Protein AF-A0A3M8DPT8-F1 (afdb_monomer)

Structure (mmCIF, N/CA/C/O backbone):
data_AF-A0A3M8DPT8-F1
#
_entry.id   AF-A0A3M8DPT8-F1
#
loop_
_atom_site.group_PDB
_atom_site.id
_atom_site.type_symbol
_atom_site.label_atom_id
_atom_site.label_alt_id
_atom_site.label_comp_id
_atom_site.label_asym_id
_atom_site.label_entity_id
_atom_site.label_seq_id
_atom_site.pdbx_PDB_ins_code
_atom_site.Cartn_x
_atom_site.Cartn_y
_atom_site.Cartn_z
_atom_site.occupancy
_atom_site.B_iso_or_equiv
_atom_site.auth_seq_id
_atom_site.auth_comp_id
_atom_site.auth_asym_id
_atom_site.auth_atom_id
_atom_site.pdbx_PDB_model_num
ATOM 1 N N . MET A 1 1 ? -15.723 21.883 35.542 1.00 43.41 1 MET A N 1
ATOM 2 C CA . MET A 1 1 ? -15.562 21.540 34.114 1.00 43.41 1 MET A CA 1
ATOM 3 C C . MET A 1 1 ? -14.227 20.843 33.976 1.00 43.41 1 MET A C 1
ATOM 5 O O . MET A 1 1 ? -13.203 21.514 33.990 1.00 43.41 1 MET A O 1
ATOM 9 N N . GLU A 1 2 ? -14.232 19.516 33.952 1.00 44.31 2 GLU A N 1
ATOM 10 C CA . GLU A 1 2 ? -13.028 18.749 33.633 1.00 44.31 2 GLU A CA 1
ATOM 11 C C . GLU A 1 2 ? -12.782 18.860 32.127 1.00 44.31 2 GLU A C 1
ATOM 13 O O . GLU A 1 2 ? -13.685 18.628 31.323 1.00 44.31 2 GLU A O 1
ATOM 18 N N . LYS A 1 3 ? -11.581 19.302 31.746 1.00 44.09 3 LYS A N 1
ATOM 19 C CA . LYS A 1 3 ? -11.115 19.228 30.364 1.00 44.09 3 LYS A CA 1
ATOM 20 C C . LYS A 1 3 ? -10.814 17.762 30.084 1.00 44.09 3 LYS A C 1
ATOM 22 O O . LYS A 1 3 ? -9.838 17.234 30.604 1.00 44.09 3 LYS A O 1
ATOM 27 N N . THR A 1 4 ? -11.651 17.111 29.288 1.00 46.59 4 THR A N 1
ATOM 28 C CA . THR A 1 4 ? -11.318 15.811 28.711 1.00 46.59 4 THR A CA 1
ATOM 29 C C . THR A 1 4 ? -10.204 16.048 27.694 1.00 46.59 4 THR A C 1
ATOM 31 O O . THR A 1 4 ? -10.455 16.528 26.590 1.00 46.59 4 THR A O 1
ATOM 34 N N . GLU A 1 5 ? -8.956 15.805 28.091 1.00 47.09 5 GLU A N 1
ATOM 35 C CA . GLU A 1 5 ? -7.852 15.704 27.141 1.00 47.09 5 GLU A CA 1
ATOM 36 C C . GLU A 1 5 ? -8.115 14.483 26.257 1.00 47.09 5 GLU A C 1
ATOM 38 O O . GLU A 1 5 ? -8.088 13.341 26.715 1.00 47.09 5 GLU A O 1
ATOM 43 N N . LEU A 1 6 ? -8.421 14.737 24.983 1.00 44.53 6 LEU A N 1
ATOM 44 C CA . LEU A 1 6 ? -8.354 13.735 23.927 1.00 44.53 6 LEU A CA 1
ATOM 45 C C . LEU A 1 6 ? -6.883 13.343 23.781 1.00 44.53 6 LEU A C 1
ATOM 47 O O . LEU A 1 6 ? -6.115 13.984 23.070 1.00 44.53 6 LEU A O 1
ATOM 51 N N . VAL A 1 7 ? -6.477 12.316 24.521 1.00 43.31 7 VAL A N 1
ATOM 52 C CA . VAL A 1 7 ? -5.201 11.645 24.302 1.00 43.31 7 VAL A CA 1
ATOM 53 C C . VAL A 1 7 ? -5.363 10.818 23.031 1.00 43.31 7 VAL A C 1
ATOM 55 O O . VAL A 1 7 ? -5.803 9.672 23.083 1.00 43.31 7 VAL A O 1
ATOM 58 N N . THR A 1 8 ? -5.041 11.401 21.878 1.00 49.28 8 THR A N 1
ATOM 59 C CA . THR A 1 8 ? -4.878 10.661 20.623 1.00 49.28 8 THR A CA 1
ATOM 60 C C . THR A 1 8 ? -3.618 9.811 20.754 1.00 49.28 8 THR A C 1
ATOM 62 O O . THR A 1 8 ? -2.499 10.253 20.491 1.00 49.28 8 THR A O 1
ATOM 65 N N . ARG A 1 9 ? -3.773 8.592 21.277 1.00 52.69 9 ARG A N 1
ATOM 66 C CA . ARG A 1 9 ? -2.726 7.579 21.180 1.00 52.69 9 ARG A CA 1
ATOM 67 C C . ARG A 1 9 ? -2.670 7.148 19.725 1.00 52.69 9 ARG A C 1
ATOM 69 O O . ARG A 1 9 ? -3.581 6.481 19.258 1.00 52.69 9 ARG A O 1
ATOM 76 N N . VAL A 1 10 ? -1.597 7.524 19.038 1.00 57.00 10 VAL A N 1
ATOM 77 C CA . VAL A 1 10 ? -1.265 6.933 17.743 1.00 57.00 10 VAL A CA 1
ATOM 78 C C . VAL A 1 10 ? -1.006 5.449 17.989 1.00 57.00 10 VAL A C 1
ATOM 80 O O . VAL A 1 10 ? -0.031 5.084 18.650 1.00 57.00 10 VAL A O 1
ATOM 83 N N . GLU A 1 11 ? -1.920 4.601 17.528 1.00 67.00 11 GLU A N 1
ATOM 84 C CA . GLU A 1 11 ? -1.715 3.158 17.502 1.00 67.00 11 GLU A CA 1
ATOM 85 C C . GLU A 1 11 ? -0.729 2.836 16.375 1.00 67.00 11 GLU A C 1
ATOM 87 O O . GLU A 1 11 ? -0.899 3.265 15.233 1.00 67.00 11 GLU A O 1
ATOM 92 N N . TYR A 1 12 ? 0.342 2.123 16.714 1.00 72.62 12 TYR A N 1
ATOM 93 C CA . TYR A 1 12 ? 1.311 1.629 15.742 1.00 72.62 12 TYR A CA 1
ATOM 94 C C . TYR A 1 12 ? 0.930 0.213 15.318 1.00 72.62 12 TYR A C 1
ATOM 96 O O . TYR A 1 12 ? 0.399 -0.558 16.119 1.00 72.62 12 TYR A O 1
ATOM 104 N N . LEU A 1 13 ? 1.249 -0.142 14.073 1.00 81.31 13 LEU A N 1
ATOM 105 C CA . LEU A 1 13 ? 1.109 -1.512 13.585 1.00 81.31 13 LEU A CA 1
ATOM 106 C C . LEU A 1 13 ? 1.933 -2.485 14.436 1.00 81.31 13 LEU A C 1
ATOM 108 O O . LEU A 1 13 ? 3.067 -2.177 14.811 1.00 81.31 13 LEU A O 1
ATOM 112 N N . SER A 1 14 ? 1.394 -3.678 14.685 1.00 86.69 14 SER A N 1
ATOM 113 C CA . SER A 1 14 ? 2.161 -4.767 15.298 1.00 86.69 14 SER A CA 1
ATOM 114 C C . SER A 1 14 ? 3.293 -5.220 14.374 1.00 86.69 14 SER A C 1
ATOM 116 O O . SER A 1 14 ? 3.176 -5.108 13.153 1.00 86.69 14 SER A O 1
ATOM 118 N N . ASP A 1 15 ? 4.369 -5.777 14.934 1.00 87.75 15 ASP A N 1
ATOM 119 C CA . ASP A 1 15 ? 5.533 -6.227 14.153 1.00 87.75 15 ASP A CA 1
ATOM 120 C C . ASP A 1 15 ? 5.133 -7.189 13.020 1.00 87.75 15 ASP A C 1
ATOM 122 O O . ASP A 1 15 ? 5.578 -7.040 11.885 1.00 87.75 15 ASP A O 1
ATOM 126 N N . VAL A 1 16 ? 4.196 -8.106 13.289 1.00 88.81 16 VAL A N 1
ATOM 127 C CA . VAL A 1 16 ? 3.665 -9.055 12.294 1.00 88.81 16 VAL A CA 1
ATOM 128 C C . VAL A 1 16 ? 2.975 -8.336 11.132 1.00 88.81 16 VAL A C 1
ATOM 130 O O . VAL A 1 16 ? 3.121 -8.728 9.972 1.00 88.81 16 VAL A O 1
ATOM 133 N N . VAL A 1 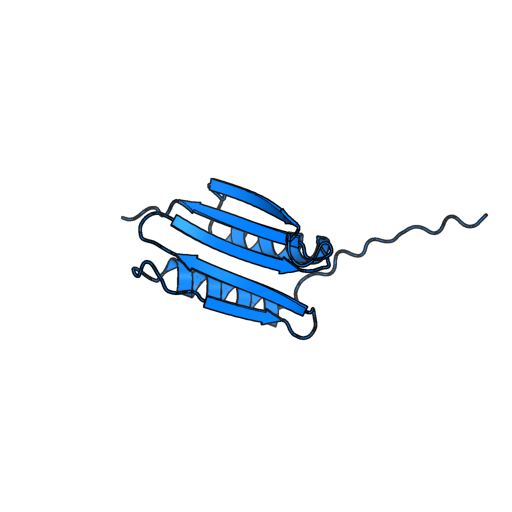17 ? 2.207 -7.283 11.416 1.00 88.31 17 VAL A N 1
ATOM 134 C CA . VAL A 1 17 ? 1.533 -6.499 10.375 1.00 88.31 17 VAL A CA 1
ATOM 135 C C . VAL A 1 17 ? 2.557 -5.699 9.576 1.00 88.31 17 VAL A C 1
ATOM 137 O O . VAL A 1 17 ? 2.496 -5.702 8.348 1.00 88.31 17 VAL A O 1
ATOM 140 N N . GLN A 1 18 ? 3.542 -5.087 10.240 1.00 89.19 18 GLN A N 1
ATOM 141 C CA . GLN A 1 18 ? 4.626 -4.364 9.570 1.00 89.19 18 GLN A CA 1
ATOM 142 C C . GLN A 1 18 ? 5.402 -5.270 8.606 1.00 89.19 18 GLN A C 1
ATOM 144 O O . GLN A 1 18 ? 5.592 -4.910 7.443 1.00 89.19 18 GLN A O 1
ATOM 149 N N . GLU A 1 19 ? 5.797 -6.462 9.058 1.00 90.69 19 GLU A N 1
ATOM 150 C CA . GLU A 1 19 ? 6.498 -7.454 8.239 1.00 90.69 19 GLU A CA 1
ATOM 151 C C . GLU A 1 19 ? 5.673 -7.869 7.017 1.00 90.69 19 GLU A C 1
ATOM 153 O O . GLU A 1 19 ? 6.196 -7.922 5.902 1.00 90.69 19 GLU A O 1
ATOM 158 N N . ASN A 1 20 ? 4.371 -8.112 7.191 1.00 91.06 20 ASN A N 1
ATOM 159 C CA . ASN A 1 20 ? 3.494 -8.464 6.078 1.00 91.06 20 ASN A CA 1
ATOM 160 C C . ASN A 1 20 ? 3.338 -7.323 5.070 1.00 91.06 20 ASN A C 1
ATOM 162 O O . ASN A 1 20 ? 3.407 -7.580 3.868 1.00 91.06 20 ASN A O 1
ATOM 166 N N . VAL A 1 21 ? 3.170 -6.081 5.536 1.00 90.25 21 VAL A N 1
ATOM 167 C CA . VAL A 1 21 ? 3.068 -4.891 4.676 1.00 90.25 21 VAL A CA 1
ATOM 168 C C . VAL A 1 21 ? 4.348 -4.691 3.863 1.00 90.25 21 VAL A C 1
ATOM 170 O O . VAL A 1 21 ? 4.275 -4.479 2.652 1.00 90.25 21 VAL A O 1
ATOM 173 N N . ILE A 1 22 ? 5.519 -4.810 4.495 1.00 91.50 22 ILE A N 1
ATOM 174 C CA . ILE A 1 22 ? 6.811 -4.719 3.802 1.00 91.50 22 ILE A CA 1
ATOM 175 C C . ILE A 1 22 ? 6.938 -5.845 2.776 1.00 91.50 22 ILE A C 1
ATOM 177 O O . ILE A 1 22 ? 7.256 -5.578 1.620 1.00 91.50 22 ILE A O 1
ATOM 181 N N . ARG A 1 23 ? 6.629 -7.087 3.160 1.00 92.44 23 ARG A N 1
ATOM 182 C CA . ARG A 1 23 ? 6.740 -8.247 2.271 1.00 92.44 23 ARG A CA 1
ATOM 183 C C . ARG A 1 23 ? 5.879 -8.098 1.019 1.00 92.44 23 ARG A C 1
ATOM 185 O O . ARG A 1 23 ? 6.392 -8.268 -0.080 1.00 92.44 23 ARG A O 1
ATOM 192 N N . ILE A 1 24 ? 4.594 -7.745 1.148 1.00 91.31 24 ILE A N 1
ATOM 193 C CA . ILE A 1 24 ? 3.731 -7.576 -0.037 1.00 91.31 24 ILE A CA 1
ATOM 194 C C . ILE A 1 24 ? 4.209 -6.430 -0.936 1.00 91.31 24 ILE A C 1
ATOM 196 O O . ILE A 1 24 ? 4.072 -6.506 -2.156 1.00 91.31 24 ILE A O 1
ATOM 200 N N . ALA A 1 25 ? 4.771 -5.377 -0.341 1.00 90.75 25 ALA A N 1
ATOM 201 C CA . ALA A 1 25 ? 5.317 -4.241 -1.062 1.00 90.75 25 ALA A 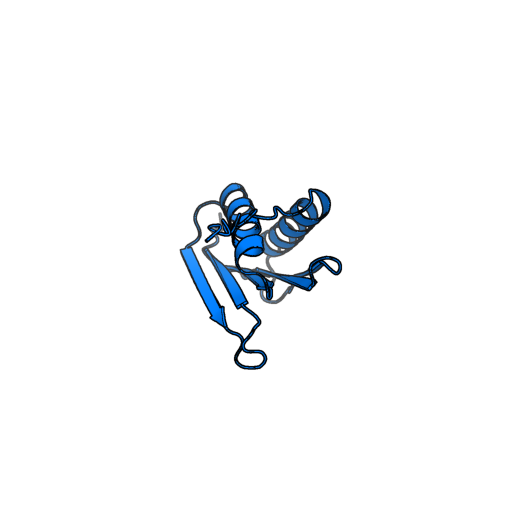CA 1
ATOM 202 C C . ALA A 1 25 ? 6.587 -4.639 -1.829 1.00 90.75 25 ALA A C 1
ATOM 204 O O . ALA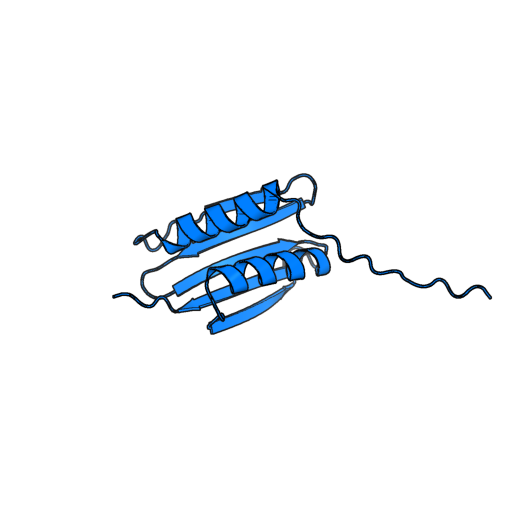 A 1 25 ? 6.739 -4.260 -2.985 1.00 90.75 25 ALA A O 1
ATOM 205 N N . GLU A 1 26 ? 7.463 -5.451 -1.237 1.00 90.19 26 GLU A N 1
ATOM 206 C CA . GLU A 1 26 ? 8.660 -5.993 -1.891 1.00 90.19 26 GLU A CA 1
ATOM 207 C C . GLU A 1 26 ? 8.328 -7.010 -2.987 1.00 90.19 26 GLU A C 1
ATOM 209 O O . GLU A 1 26 ? 8.927 -6.973 -4.066 1.00 90.19 26 GLU A O 1
ATOM 214 N N . ASP A 1 27 ? 7.349 -7.883 -2.749 1.00 89.06 27 ASP A N 1
ATOM 215 C CA . ASP A 1 27 ? 6.848 -8.836 -3.743 1.00 89.06 27 ASP A CA 1
ATOM 216 C C . ASP A 1 27 ? 6.298 -8.082 -4.971 1.00 89.06 27 ASP A C 1
ATOM 218 O O . ASP A 1 27 ? 6.607 -8.419 -6.117 1.00 89.06 27 ASP A O 1
ATOM 222 N N . ALA A 1 28 ? 5.547 -7.000 -4.741 1.00 88.25 28 ALA A N 1
ATOM 223 C CA . ALA A 1 28 ? 5.061 -6.114 -5.795 1.00 88.25 28 ALA A CA 1
ATOM 224 C C . ALA A 1 28 ? 6.193 -5.340 -6.489 1.00 88.25 28 ALA A C 1
ATOM 226 O O . ALA A 1 28 ? 6.237 -5.293 -7.718 1.00 88.25 28 ALA A O 1
ATOM 227 N N . TYR A 1 29 ? 7.128 -4.768 -5.725 1.00 86.31 29 TYR A N 1
ATOM 228 C CA . TYR A 1 29 ? 8.253 -3.995 -6.254 1.00 86.31 29 TYR A CA 1
ATOM 229 C C . TYR A 1 29 ? 9.215 -4.853 -7.084 1.00 86.31 29 TYR A C 1
ATOM 231 O O . TYR A 1 29 ? 9.789 -4.369 -8.053 1.00 86.31 29 TYR A O 1
ATOM 239 N N . SER A 1 30 ? 9.406 -6.126 -6.735 1.00 84.69 30 SER A N 1
ATOM 240 C CA . SER A 1 30 ? 10.297 -7.046 -7.456 1.00 84.69 30 SER A CA 1
ATOM 241 C C . SER A 1 30 ? 9.649 -7.695 -8.685 1.00 84.69 30 SER A C 1
ATOM 243 O O . SER A 1 30 ? 10.355 -8.190 -9.567 1.00 84.69 30 SER A O 1
ATOM 245 N N . SER A 1 31 ? 8.319 -7.664 -8.799 1.00 78.12 31 SER A N 1
ATOM 246 C CA . SER A 1 31 ? 7.608 -8.204 -9.959 1.00 78.12 31 SER A CA 1
ATOM 247 C C . SER A 1 31 ? 7.846 -7.342 -11.211 1.00 78.12 31 SER A C 1
ATOM 249 O O . SER A 1 31 ? 7.577 -6.144 -11.214 1.00 78.12 31 SER A O 1
ATOM 251 N N . ILE A 1 32 ? 8.323 -7.947 -12.306 1.00 62.28 32 ILE A N 1
ATOM 252 C CA . ILE A 1 32 ? 8.421 -7.328 -13.655 1.00 62.28 32 ILE A CA 1
ATOM 253 C C . ILE A 1 32 ? 7.131 -7.602 -14.457 1.00 62.28 32 ILE A C 1
ATOM 255 O O . ILE A 1 32 ? 7.142 -7.784 -15.670 1.00 62.28 32 ILE A O 1
ATOM 259 N N . LYS A 1 33 ? 5.993 -7.797 -13.784 1.00 61.56 33 LYS A N 1
ATOM 260 C CA . LYS A 1 33 ? 4.732 -8.130 -14.456 1.00 61.56 33 LYS A CA 1
ATOM 261 C C . LYS A 1 33 ? 3.675 -7.112 -14.086 1.00 61.56 33 LYS A C 1
ATOM 263 O O . LYS A 1 33 ? 3.304 -7.015 -12.923 1.00 61.56 33 LYS A O 1
ATOM 268 N N . ILE A 1 34 ? 3.183 -6.442 -15.124 1.00 54.47 34 ILE A N 1
ATOM 269 C CA . ILE A 1 34 ? 2.312 -5.261 -15.114 1.00 54.47 34 ILE A CA 1
ATOM 270 C C . ILE A 1 34 ? 0.997 -5.423 -14.320 1.00 54.47 34 ILE A C 1
ATOM 272 O O . ILE A 1 34 ? 0.372 -4.416 -14.019 1.00 54.47 34 ILE A O 1
ATOM 276 N N . ASP A 1 35 ? 0.607 -6.626 -13.879 1.00 62.41 35 ASP A N 1
ATOM 277 C CA . ASP A 1 35 ? -0.738 -6.865 -13.324 1.00 62.41 35 ASP A CA 1
ATOM 278 C C . ASP A 1 35 ? -0.794 -7.719 -12.044 1.00 62.41 35 ASP A C 1
ATOM 280 O O . ASP A 1 35 ? -1.866 -8.190 -11.654 1.00 62.41 35 ASP A O 1
ATOM 284 N N . ASN A 1 36 ? 0.328 -7.951 -11.355 1.00 78.06 36 ASN A N 1
ATOM 285 C CA . ASN A 1 36 ? 0.269 -8.697 -10.095 1.00 78.06 36 ASN A CA 1
ATOM 286 C C . ASN A 1 36 ? -0.169 -7.783 -8.945 1.00 78.06 36 ASN A C 1
ATOM 288 O O . ASN A 1 36 ? 0.573 -6.910 -8.496 1.00 78.06 36 ASN A O 1
ATOM 292 N N . LEU A 1 37 ? -1.389 -8.017 -8.464 1.00 86.75 37 LEU A N 1
ATOM 293 C CA . LEU A 1 37 ? -1.952 -7.354 -7.297 1.00 86.75 37 LEU A CA 1
ATOM 294 C C . LEU A 1 37 ? -1.764 -8.224 -6.052 1.00 86.75 37 LEU A C 1
ATOM 296 O O . LEU A 1 37 ? -2.380 -9.284 -5.920 1.00 86.75 37 LEU A O 1
ATOM 300 N N . PHE A 1 38 ? -0.950 -7.740 -5.124 1.00 91.38 38 PHE A N 1
ATOM 301 C CA . PHE A 1 38 ? -0.697 -8.360 -3.828 1.00 91.38 38 PHE A CA 1
ATOM 302 C C . PHE A 1 38 ? -1.578 -7.702 -2.774 1.00 91.38 38 PHE A C 1
ATOM 304 O O . PHE A 1 38 ? -1.779 -6.489 -2.805 1.00 91.38 38 PHE A O 1
ATOM 311 N N . ARG A 1 39 ? -2.138 -8.497 -1.859 1.00 92.62 39 ARG A N 1
ATOM 312 C CA . ARG A 1 39 ? -3.082 -8.014 -0.845 1.00 92.62 39 ARG A CA 1
ATOM 313 C C . ARG A 1 39 ? -2.789 -8.636 0.511 1.00 92.62 39 ARG A C 1
ATOM 315 O O . ARG A 1 39 ? -2.435 -9.811 0.584 1.00 92.62 39 ARG A O 1
ATOM 322 N N . TYR A 1 40 ? -3.000 -7.861 1.563 1.00 92.56 40 TYR A N 1
ATOM 323 C CA . TYR A 1 40 ? -2.980 -8.313 2.946 1.00 92.56 40 TYR A CA 1
ATOM 324 C C . TYR A 1 40 ? -4.134 -7.649 3.701 1.00 92.56 40 TYR A C 1
ATOM 326 O O . TYR A 1 40 ? -4.290 -6.431 3.638 1.00 92.56 40 TYR A O 1
ATOM 334 N N . LEU A 1 41 ? -4.943 -8.458 4.387 1.00 92.06 41 LEU A N 1
ATOM 335 C CA . LEU A 1 41 ? -6.011 -7.996 5.268 1.00 92.06 41 LEU A CA 1
ATOM 336 C C . LEU A 1 41 ? -5.541 -8.165 6.711 1.00 92.06 41 LEU A C 1
ATOM 338 O O . LEU A 1 41 ? -5.295 -9.287 7.149 1.00 92.06 41 LEU A O 1
ATOM 342 N N . ASP A 1 42 ? -5.441 -7.059 7.435 1.00 89.94 42 ASP A N 1
ATOM 343 C CA . ASP A 1 42 ? -5.334 -7.075 8.886 1.00 89.94 42 ASP A CA 1
ATOM 344 C C . ASP A 1 42 ? -6.749 -7.168 9.469 1.00 89.94 42 ASP A C 1
ATOM 346 O O . ASP A 1 42 ? -7.475 -6.176 9.531 1.00 89.94 42 ASP A O 1
ATOM 350 N N . GLU A 1 43 ? -7.166 -8.382 9.831 1.00 88.25 43 GLU A N 1
ATOM 351 C CA . GLU A 1 43 ? -8.512 -8.657 10.348 1.00 88.25 43 GLU A CA 1
ATOM 352 C C . GLU A 1 43 ? -8.765 -8.030 11.723 1.00 88.25 43 GLU A C 1
ATOM 354 O O . GLU A 1 43 ? -9.895 -7.639 12.011 1.00 88.25 43 GLU A O 1
ATOM 359 N N . GLU A 1 44 ? -7.729 -7.901 12.558 1.00 87.12 44 GLU A N 1
ATOM 360 C CA . GLU A 1 44 ? -7.842 -7.298 13.893 1.00 87.12 44 GLU A CA 1
ATOM 361 C C . GLU A 1 44 ? -8.202 -5.817 13.776 1.00 87.12 44 GLU A C 1
ATOM 363 O O . GLU A 1 44 ? -9.034 -5.290 14.515 1.00 87.12 44 GLU A O 1
ATOM 368 N N . ASN A 1 45 ? -7.595 -5.165 12.790 1.00 83.38 45 ASN A N 1
ATOM 369 C CA . ASN A 1 45 ? -7.708 -3.738 12.561 1.00 83.38 45 ASN A CA 1
ATOM 370 C C . ASN A 1 45 ? -8.710 -3.369 11.452 1.00 83.38 45 ASN A C 1
ATOM 372 O O . ASN A 1 45 ? -9.020 -2.189 11.273 1.00 83.38 45 ASN A O 1
ATOM 376 N N . ASN A 1 46 ? -9.235 -4.357 10.727 1.00 86.88 46 ASN A N 1
ATOM 377 C CA . ASN A 1 46 ? -10.067 -4.187 9.537 1.00 86.88 46 ASN A CA 1
ATOM 378 C C . ASN A 1 46 ? -9.421 -3.263 8.482 1.00 86.88 46 ASN A C 1
ATOM 380 O O . ASN A 1 46 ? -10.072 -2.371 7.932 1.00 86.88 46 ASN A O 1
ATOM 384 N N . VAL A 1 47 ? -8.127 -3.474 8.219 1.00 88.56 47 VAL A N 1
ATOM 385 C CA . VAL A 1 47 ? -7.329 -2.666 7.281 1.00 88.56 47 VAL A CA 1
ATOM 386 C C . VAL A 1 47 ? -6.881 -3.511 6.108 1.00 88.56 47 VAL A C 1
ATOM 388 O O . VAL A 1 47 ? -6.339 -4.602 6.278 1.00 88.56 47 VAL A O 1
ATOM 391 N N . MET A 1 48 ? -7.083 -2.995 4.898 1.00 91.25 48 MET A N 1
ATOM 392 C CA . MET A 1 48 ? -6.639 -3.653 3.674 1.00 91.25 48 MET A CA 1
ATOM 393 C C . MET A 1 48 ? -5.428 -2.933 3.095 1.00 91.25 48 MET A C 1
ATOM 395 O O . MET A 1 48 ? -5.501 -1.753 2.752 1.00 91.25 48 MET A O 1
ATOM 399 N N . TYR A 1 49 ? -4.349 -3.680 2.897 1.00 91.12 49 TYR A N 1
ATOM 400 C CA . TYR A 1 49 ? -3.149 -3.238 2.205 1.00 91.12 49 TYR A CA 1
ATOM 401 C C . TYR A 1 49 ? -3.091 -3.913 0.841 1.00 91.12 49 TYR A C 1
ATOM 403 O O . TYR A 1 49 ? -3.195 -5.135 0.737 1.00 91.12 49 TYR A O 1
ATOM 411 N N . CYS A 1 50 ? -2.893 -3.127 -0.209 1.00 91.69 50 CYS A N 1
ATOM 412 C CA . CYS A 1 50 ? -2.704 -3.621 -1.564 1.00 91.69 50 CYS A CA 1
ATOM 413 C C . CYS A 1 50 ? -1.414 -3.048 -2.139 1.00 91.69 50 CYS A C 1
ATOM 415 O O . CYS A 1 50 ? -1.143 -1.863 -1.970 1.00 91.69 50 CYS A O 1
ATOM 417 N N . ALA A 1 51 ? -0.653 -3.861 -2.858 1.00 91.69 51 ALA A N 1
ATOM 418 C CA . ALA A 1 51 ? 0.540 -3.425 -3.565 1.00 91.69 51 ALA A CA 1
ATOM 419 C C . ALA A 1 51 ? 0.529 -3.961 -4.998 1.00 91.69 51 ALA A C 1
ATOM 421 O O . ALA A 1 51 ? 0.123 -5.096 -5.252 1.00 91.69 51 ALA A O 1
ATOM 422 N N . SER A 1 52 ? 0.969 -3.136 -5.939 1.00 90.75 52 SER A N 1
ATOM 423 C CA . SER A 1 52 ? 1.073 -3.489 -7.354 1.00 90.75 52 SER A CA 1
ATOM 424 C C . SER A 1 52 ? 2.221 -2.727 -8.000 1.00 90.75 52 SER A C 1
ATOM 426 O O . SER A 1 52 ? 2.465 -1.570 -7.655 1.00 90.75 52 SER A O 1
ATOM 428 N N . GLY A 1 53 ? 2.894 -3.351 -8.960 1.00 86.94 53 GLY A N 1
ATOM 429 C CA . GLY A 1 53 ? 3.979 -2.737 -9.715 1.00 86.94 53 GLY A CA 1
ATOM 430 C C . GLY A 1 53 ? 3.819 -2.955 -11.215 1.00 86.94 53 GLY A C 1
ATOM 431 O O . GLY A 1 53 ? 3.320 -3.986 -11.655 1.00 86.94 53 GLY A O 1
ATOM 432 N N . SER A 1 54 ? 4.266 -1.975 -11.986 1.00 83.81 54 SER A N 1
ATOM 433 C CA . SER A 1 54 ? 4.531 -2.057 -13.418 1.00 83.81 54 SER A CA 1
ATOM 434 C C . SER A 1 54 ? 6.028 -1.846 -13.664 1.00 83.81 54 SER A C 1
ATOM 436 O O . SER A 1 54 ? 6.818 -1.796 -12.715 1.00 83.81 54 SER A O 1
ATOM 438 N N . ASP A 1 55 ? 6.440 -1.740 -14.926 1.00 82.38 55 ASP A N 1
ATOM 439 C CA . ASP A 1 55 ? 7.830 -1.424 -15.269 1.00 82.38 55 ASP A CA 1
ATOM 440 C C . ASP A 1 55 ? 8.218 -0.015 -14.790 1.00 82.38 55 ASP A C 1
ATOM 442 O O . ASP A 1 55 ? 9.308 0.193 -14.265 1.00 82.38 55 ASP A O 1
ATOM 446 N N . GLU A 1 56 ? 7.308 0.954 -14.896 1.00 85.50 56 GLU A N 1
ATOM 447 C CA . GLU A 1 56 ? 7.607 2.357 -14.585 1.00 85.50 56 GLU A CA 1
ATOM 448 C C . GLU A 1 56 ? 7.197 2.776 -13.175 1.00 85.50 56 GLU A C 1
ATOM 450 O O . GLU A 1 56 ? 7.803 3.684 -12.604 1.00 85.50 56 GLU A O 1
ATOM 455 N N . ASP A 1 57 ? 6.168 2.148 -12.611 1.00 87.44 57 ASP A N 1
ATOM 456 C CA . ASP A 1 57 ? 5.522 2.617 -11.392 1.00 87.44 57 ASP A CA 1
ATOM 457 C C . ASP A 1 57 ? 5.356 1.492 -10.374 1.00 87.44 57 ASP A C 1
ATOM 459 O O . ASP A 1 57 ? 5.078 0.342 -10.700 1.00 87.44 57 ASP A O 1
ATOM 463 N N . PHE A 1 58 ? 5.490 1.845 -9.105 1.00 89.56 58 PHE A N 1
ATOM 464 C CA . PHE A 1 58 ? 5.155 0.996 -7.974 1.00 89.56 58 PHE A CA 1
ATOM 465 C C . PHE A 1 58 ? 4.135 1.726 -7.106 1.00 89.56 58 PHE A C 1
ATOM 467 O O . PHE A 1 58 ? 4.316 2.904 -6.805 1.00 89.56 58 PHE A O 1
ATOM 474 N N . CYS A 1 59 ? 3.058 1.045 -6.724 1.00 90.56 59 CYS A N 1
ATOM 475 C CA . CYS A 1 59 ? 1.957 1.616 -5.961 1.00 90.56 59 CYS A CA 1
ATOM 476 C C . CYS A 1 59 ? 1.621 0.737 -4.757 1.00 90.56 59 CYS A C 1
ATOM 478 O O . CYS A 1 59 ? 1.459 -0.478 -4.893 1.00 90.56 59 CYS A O 1
ATOM 480 N N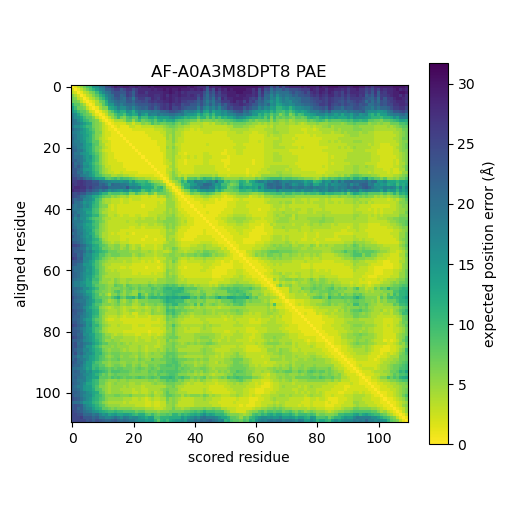 . VAL A 1 60 ? 1.448 1.370 -3.598 1.00 90.88 60 VAL A N 1
ATOM 481 C CA . VAL A 1 60 ? 0.836 0.762 -2.414 1.00 90.88 60 VAL A CA 1
ATOM 482 C C . VAL A 1 60 ? -0.391 1.574 -2.042 1.00 90.88 60 VAL A C 1
ATOM 484 O O . VAL A 1 60 ? -0.318 2.798 -1.930 1.00 90.88 60 VAL A O 1
ATOM 487 N N . SER A 1 61 ? -1.517 0.898 -1.831 1.00 90.19 61 SER A N 1
ATOM 488 C CA . SER A 1 61 ? -2.727 1.510 -1.303 1.00 90.19 61 SER A CA 1
ATOM 489 C C . SER A 1 61 ? -3.141 0.891 0.022 1.00 90.19 61 SER A C 1
ATOM 491 O O . SER A 1 61 ? -3.115 -0.332 0.160 1.00 90.19 61 SER A O 1
ATOM 493 N N . VAL A 1 62 ? -3.596 1.719 0.956 1.00 89.56 62 VAL A N 1
ATOM 494 C CA . VAL A 1 62 ? -4.093 1.288 2.266 1.00 89.56 62 VAL A CA 1
ATOM 495 C C . VAL A 1 62 ? -5.509 1.806 2.456 1.00 89.56 62 VAL A C 1
ATOM 497 O O . VAL A 1 62 ? -5.745 2.997 2.273 1.00 89.56 62 VAL A O 1
ATOM 500 N N . SER A 1 63 ? -6.444 0.920 2.790 1.00 89.81 63 SER A N 1
ATOM 501 C CA . SER A 1 63 ? -7.847 1.257 3.052 1.00 89.81 63 SER A CA 1
ATOM 502 C C . SER A 1 63 ? -8.164 1.018 4.526 1.00 89.81 63 SER A C 1
ATOM 504 O O . SER A 1 63 ? -8.073 -0.123 4.976 1.00 89.81 63 SER A O 1
ATOM 506 N N . ASP A 1 64 ? -8.529 2.074 5.256 1.00 88.81 64 ASP A N 1
ATOM 507 C CA . ASP A 1 64 ? -8.791 2.044 6.704 1.00 88.81 64 ASP A CA 1
ATOM 508 C C . ASP A 1 64 ? -9.881 3.056 7.095 1.00 88.81 64 ASP A C 1
ATOM 510 O O . ASP A 1 64 ? -9.996 4.125 6.496 1.00 88.81 64 ASP A O 1
ATOM 514 N N . TYR A 1 65 ? -10.643 2.742 8.138 1.00 86.00 65 TYR A N 1
ATOM 515 C CA . TYR A 1 65 ? -11.568 3.664 8.805 1.00 86.00 65 TYR A CA 1
ATOM 516 C C . TYR A 1 65 ? -10.875 4.535 9.871 1.00 86.00 65 TYR A C 1
ATOM 518 O O . TYR A 1 65 ? -11.469 5.484 10.380 1.00 86.00 65 TYR A O 1
ATOM 526 N N . ARG A 1 66 ? -9.622 4.224 10.229 1.00 82.69 66 ARG A N 1
ATOM 527 C CA . ARG A 1 66 ? -8.798 4.922 11.226 1.00 82.69 66 ARG A CA 1
ATOM 528 C C . ARG A 1 66 ? -7.586 5.580 10.555 1.00 82.69 66 ARG A C 1
ATOM 530 O O . ARG A 1 66 ? -6.526 4.971 10.437 1.00 82.69 66 ARG A O 1
ATOM 537 N N . PRO A 1 67 ? -7.679 6.852 10.140 1.00 70.88 67 PRO A N 1
ATOM 538 C CA . PRO A 1 67 ? -6.624 7.500 9.354 1.00 70.88 67 PRO A CA 1
ATOM 539 C C . PRO A 1 67 ? -5.259 7.583 10.068 1.00 70.88 67 PRO A C 1
ATOM 541 O O . PRO A 1 67 ? -4.228 7.687 9.407 1.00 70.88 67 PRO A O 1
ATOM 544 N N . GLU A 1 68 ? -5.231 7.513 11.399 1.00 75.19 68 GLU A N 1
ATOM 545 C CA . GLU A 1 68 ? -4.015 7.598 12.219 1.00 75.19 68 GLU A CA 1
ATOM 546 C C . GLU A 1 68 ? -3.128 6.347 12.118 1.00 75.19 68 GLU A C 1
ATOM 548 O O . GLU A 1 68 ? -1.905 6.475 12.037 1.00 75.19 68 GLU A O 1
ATOM 553 N N . LEU A 1 69 ? -3.727 5.149 12.051 1.00 69.94 69 LEU A N 1
ATOM 554 C CA . LEU A 1 69 ? -2.996 3.883 11.913 1.00 69.94 69 LEU A CA 1
ATOM 555 C C . LEU A 1 69 ? -2.235 3.853 10.577 1.00 69.94 69 LEU A C 1
ATOM 557 O O . LEU A 1 69 ? -1.081 3.423 10.501 1.00 69.94 69 LEU A O 1
ATOM 561 N N . ASN A 1 70 ? -2.842 4.417 9.531 1.00 70.50 70 ASN A N 1
ATOM 562 C CA . ASN A 1 70 ? -2.244 4.492 8.204 1.00 70.50 70 ASN A CA 1
ATOM 563 C C . ASN A 1 70 ? -0.979 5.336 8.167 1.00 70.50 70 ASN A C 1
ATOM 565 O O . ASN A 1 70 ? -0.018 4.916 7.532 1.00 70.50 70 ASN A O 1
ATOM 569 N N . VAL A 1 71 ? -0.922 6.469 8.877 1.00 70.44 71 VAL A N 1
ATOM 570 C CA . VAL A 1 71 ? 0.289 7.311 8.931 1.00 70.44 71 VAL A CA 1
ATOM 571 C C . VAL A 1 71 ? 1.512 6.492 9.360 1.00 70.44 71 VAL A C 1
ATOM 573 O O . VAL A 1 71 ? 2.598 6.673 8.803 1.00 70.44 71 VAL A O 1
ATOM 576 N N . SER A 1 72 ? 1.334 5.540 10.284 1.00 74.44 72 SER A N 1
ATOM 577 C CA . SER A 1 72 ? 2.411 4.642 10.710 1.00 74.44 72 SER A CA 1
ATOM 578 C C . SER A 1 72 ? 2.862 3.687 9.593 1.00 74.44 72 SER A C 1
ATOM 580 O O . SER A 1 72 ? 4.063 3.540 9.361 1.00 74.44 72 SER A O 1
ATOM 582 N N . ALA A 1 73 ? 1.922 3.124 8.826 1.00 77.19 73 ALA A N 1
ATOM 583 C CA . ALA A 1 73 ? 2.203 2.268 7.673 1.00 77.19 73 ALA A CA 1
ATOM 584 C C . ALA A 1 73 ? 2.956 3.016 6.559 1.00 77.19 73 ALA A C 1
ATOM 586 O O . ALA A 1 73 ? 3.919 2.493 5.996 1.00 77.19 73 ALA A O 1
ATOM 587 N N . LEU A 1 74 ? 2.548 4.259 6.262 1.00 78.50 74 LEU A N 1
ATOM 588 C CA . LEU A 1 74 ? 3.197 5.093 5.244 1.00 78.50 74 LEU A CA 1
ATOM 589 C C . LEU A 1 74 ? 4.670 5.344 5.605 1.00 78.50 74 LEU A C 1
ATOM 591 O O . LEU A 1 74 ? 5.543 5.215 4.749 1.00 78.50 74 LEU A O 1
ATOM 595 N N . GLY A 1 75 ? 4.955 5.662 6.873 1.00 80.31 75 GLY A N 1
ATOM 596 C CA . GLY A 1 75 ? 6.318 5.919 7.346 1.00 80.31 75 GLY A CA 1
ATOM 597 C C . GLY A 1 75 ? 7.255 4.722 7.161 1.00 80.31 75 GLY A C 1
ATOM 598 O O . GLY A 1 75 ? 8.401 4.893 6.745 1.00 80.31 75 GLY A O 1
ATOM 599 N N . LEU A 1 76 ? 6.761 3.503 7.396 1.00 85.50 76 LEU A N 1
ATOM 600 C CA . LEU A 1 76 ? 7.529 2.271 7.184 1.00 85.50 76 LEU A CA 1
ATOM 601 C C . LEU A 1 76 ? 7.911 2.081 5.713 1.00 85.50 76 LEU A C 1
ATOM 603 O O . LEU A 1 76 ? 9.059 1.764 5.404 1.00 85.50 76 LEU A O 1
ATOM 607 N N . LEU A 1 77 ? 6.965 2.319 4.804 1.00 87.50 77 LEU A N 1
ATOM 608 C CA . LEU A 1 77 ? 7.190 2.174 3.367 1.00 87.50 77 LEU A CA 1
ATOM 609 C C . LEU A 1 77 ? 8.159 3.234 2.830 1.00 87.50 77 LEU A C 1
ATOM 611 O O . LEU A 1 77 ? 9.034 2.904 2.035 1.00 87.50 77 LEU A O 1
ATOM 615 N N . ILE A 1 78 ? 8.067 4.480 3.304 1.00 87.62 78 ILE A N 1
ATOM 616 C CA . ILE A 1 78 ? 9.013 5.548 2.938 1.00 87.62 78 ILE A CA 1
ATOM 617 C C . ILE A 1 78 ? 10.429 5.195 3.405 1.00 87.62 78 ILE A C 1
ATOM 619 O O . ILE A 1 78 ? 11.380 5.305 2.634 1.00 87.62 78 ILE A O 1
ATOM 623 N N . ASN A 1 79 ? 10.578 4.700 4.637 1.00 87.19 79 ASN A N 1
ATOM 624 C CA . ASN A 1 79 ? 11.878 4.251 5.139 1.00 87.19 79 ASN A CA 1
ATOM 625 C C . ASN A 1 79 ? 12.452 3.087 4.314 1.00 87.19 79 ASN A C 1
ATOM 627 O O . ASN A 1 79 ? 13.672 2.948 4.220 1.00 87.19 79 ASN A O 1
ATOM 631 N N . ARG A 1 80 ? 11.591 2.249 3.721 1.00 88.69 80 ARG A N 1
ATOM 632 C CA . ARG A 1 80 ? 12.010 1.077 2.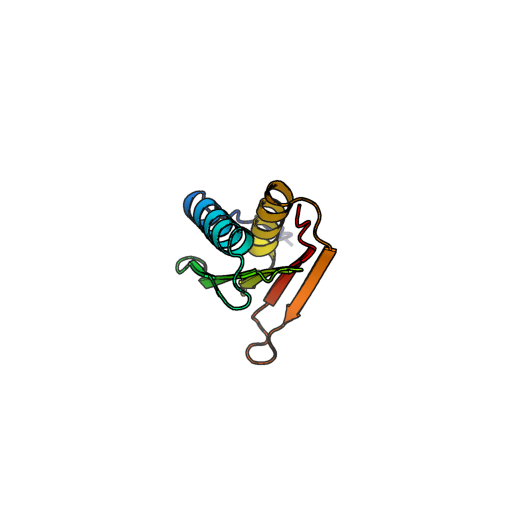945 1.00 88.69 80 ARG A CA 1
ATOM 633 C C . ARG A 1 80 ? 12.344 1.388 1.485 1.00 88.69 80 ARG A C 1
ATOM 635 O O . ARG A 1 80 ? 13.340 0.868 0.986 1.00 88.69 80 ARG A O 1
ATOM 642 N N . PHE A 1 81 ? 11.528 2.200 0.814 1.00 87.88 81 PHE A N 1
ATOM 643 C CA . PHE A 1 81 ? 11.600 2.448 -0.634 1.00 87.88 81 PHE A CA 1
ATOM 644 C C . PHE A 1 81 ? 12.088 3.859 -1.001 1.00 87.88 81 PHE A C 1
ATOM 646 O O . PHE A 1 81 ? 12.292 4.149 -2.178 1.00 87.88 81 PHE A O 1
ATOM 653 N N . GLY A 1 82 ? 12.311 4.727 -0.012 1.00 89.19 82 GLY A N 1
ATOM 654 C CA . GLY A 1 82 ? 12.686 6.124 -0.212 1.00 89.19 82 GLY A CA 1
ATOM 655 C C . GLY A 1 82 ? 11.482 7.044 -0.417 1.00 89.19 82 GLY A C 1
ATOM 656 O O . GLY A 1 82 ? 10.326 6.661 -0.212 1.00 89.19 82 GLY A O 1
ATOM 657 N N . GLU A 1 83 ? 11.756 8.287 -0.816 1.00 89.19 83 GLU A N 1
ATOM 658 C CA . GLU A 1 83 ? 10.713 9.294 -1.017 1.00 89.19 83 GLU A CA 1
ATOM 659 C C . GLU A 1 83 ? 9.782 8.924 -2.185 1.00 89.19 83 GLU A C 1
ATOM 661 O O . GLU A 1 83 ? 10.255 8.613 -3.284 1.00 89.19 83 GLU A O 1
ATOM 666 N N . PRO A 1 84 ? 8.455 8.958 -1.975 1.00 90.56 84 PRO A N 1
ATOM 667 C CA . PRO A 1 84 ? 7.497 8.665 -3.025 1.00 90.56 84 PRO A CA 1
ATOM 668 C C . PRO A 1 84 ? 7.389 9.821 -4.015 1.00 90.56 84 PRO A C 1
ATOM 670 O O . PRO A 1 84 ? 7.515 10.993 -3.663 1.00 90.56 84 PRO A O 1
ATOM 673 N N . HIS A 1 85 ? 7.074 9.483 -5.263 1.00 91.25 85 HIS A N 1
ATOM 674 C CA . HIS A 1 85 ? 6.753 10.471 -6.287 1.00 91.25 85 HIS A CA 1
ATOM 675 C C . HIS A 1 85 ? 5.407 11.153 -6.007 1.00 91.25 85 HIS A C 1
ATOM 677 O O . HIS A 1 85 ? 5.255 12.347 -6.263 1.00 91.25 85 HIS A O 1
ATOM 683 N N . SER A 1 86 ? 4.426 10.410 -5.482 1.00 90.12 86 SER A N 1
ATOM 684 C CA . SER A 1 86 ? 3.153 10.991 -5.059 1.00 90.12 86 SER A CA 1
ATOM 685 C C . SER A 1 86 ? 2.559 10.293 -3.839 1.00 90.12 86 SER A C 1
ATOM 687 O O . SER A 1 86 ? 2.714 9.085 -3.651 1.00 90.12 86 SER A O 1
ATOM 689 N N . LEU A 1 87 ? 1.847 11.078 -3.031 1.00 88.19 87 LEU A N 1
ATOM 690 C CA . LEU A 1 87 ? 1.026 10.619 -1.920 1.00 88.19 87 LEU A CA 1
ATOM 691 C C . LEU A 1 87 ? -0.360 11.246 -2.071 1.00 88.19 87 LEU A C 1
ATOM 693 O O . LEU A 1 87 ? -0.488 12.469 -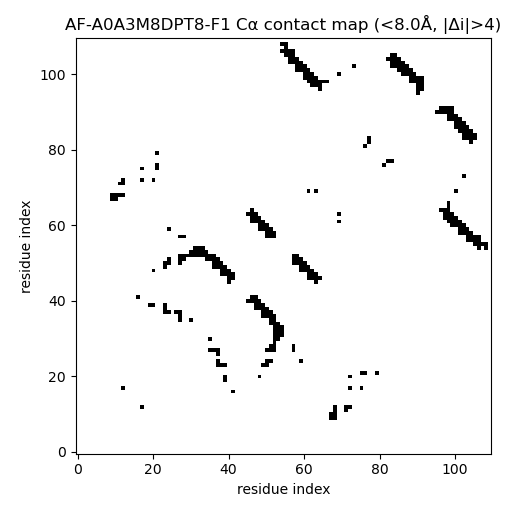2.089 1.00 88.19 87 LEU A O 1
ATOM 697 N N . ASN A 1 88 ? -1.390 10.414 -2.179 1.00 86.69 88 ASN A N 1
ATOM 698 C CA . ASN A 1 88 ? -2.772 10.853 -2.332 1.00 86.69 88 ASN A CA 1
ATOM 699 C C . ASN A 1 88 ? -3.659 10.204 -1.275 1.00 86.69 88 ASN A C 1
ATOM 701 O O . ASN A 1 88 ? -3.472 9.042 -0.923 1.00 86.69 88 ASN A O 1
ATOM 705 N N . VAL A 1 89 ? -4.667 10.940 -0.817 1.00 85.06 89 VAL A N 1
ATOM 706 C CA . VAL A 1 89 ? -5.706 10.425 0.078 1.00 85.06 89 VAL A CA 1
ATOM 707 C C . VAL A 1 89 ? -7.056 10.680 -0.567 1.00 85.06 89 VAL A C 1
ATOM 709 O O . VAL A 1 89 ? -7.310 11.769 -1.084 1.00 85.06 89 VAL A O 1
ATOM 712 N N . LYS A 1 90 ? -7.918 9.669 -0.557 1.00 86.19 90 LYS A N 1
ATOM 713 C CA . LYS A 1 90 ? -9.295 9.764 -1.034 1.00 86.19 90 LY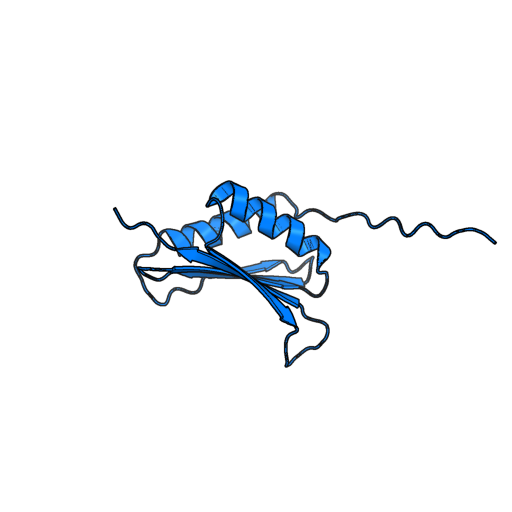S A CA 1
ATOM 714 C C . LYS A 1 90 ? -10.223 9.043 -0.078 1.00 86.19 90 LYS A C 1
ATOM 716 O O . LYS A 1 90 ? -9.926 7.936 0.350 1.00 86.19 90 LYS A O 1
ATOM 721 N N . GLU A 1 91 ? -11.371 9.637 0.188 1.00 85.81 91 GLU A N 1
ATOM 722 C CA . GLU A 1 91 ? -12.492 8.908 0.773 1.00 85.81 91 GLU A CA 1
ATOM 723 C C . GLU A 1 91 ? -13.106 7.994 -0.290 1.00 85.81 91 GLU A C 1
ATOM 725 O O . GLU A 1 91 ? -13.165 8.337 -1.480 1.00 85.81 91 GLU A O 1
ATOM 730 N N . SER A 1 92 ? -13.532 6.807 0.125 1.00 85.06 92 SER A N 1
ATOM 731 C CA . SER A 1 92 ? -14.250 5.896 -0.754 1.00 85.06 92 SER A CA 1
ATOM 732 C C . SER A 1 92 ? -15.609 6.491 -1.119 1.00 85.06 92 SER A C 1
ATOM 734 O O . SER A 1 92 ? -16.390 6.896 -0.264 1.00 85.06 92 SER A O 1
ATOM 736 N N . SER A 1 93 ? -15.941 6.488 -2.412 1.00 87.56 93 SER A N 1
ATOM 737 C CA . SER A 1 93 ? -17.272 6.902 -2.871 1.00 87.56 93 SER A CA 1
ATOM 738 C C . SER A 1 93 ? -18.364 5.881 -2.543 1.00 87.56 93 SER A C 1
ATOM 740 O O . SER A 1 93 ? -19.544 6.190 -2.679 1.00 87.56 93 SER A O 1
ATOM 742 N N . LEU A 1 94 ? -17.978 4.652 -2.182 1.00 87.81 94 LEU A N 1
ATOM 743 C CA . LEU A 1 94 ? -18.894 3.575 -1.797 1.00 87.81 94 LEU A CA 1
ATOM 744 C C . LEU A 1 94 ? -19.097 3.508 -0.280 1.00 87.81 94 LEU A C 1
ATOM 746 O O . LEU A 1 94 ? -20.147 3.050 0.160 1.00 87.81 94 LEU A O 1
ATOM 750 N N . ASP A 1 95 ? -18.114 3.970 0.497 1.00 88.38 95 ASP A N 1
ATOM 751 C CA . ASP A 1 95 ? -18.161 3.994 1.957 1.00 88.38 95 ASP A CA 1
ATOM 752 C C . ASP A 1 95 ? -17.508 5.285 2.492 1.00 88.38 95 ASP A C 1
ATOM 754 O O . ASP A 1 95 ? -16.281 5.360 2.570 1.00 88.38 95 ASP A O 1
ATOM 758 N N . PRO A 1 96 ? -18.301 6.310 2.857 1.00 80.69 96 PRO A N 1
ATOM 759 C CA . PRO A 1 96 ? -17.786 7.610 3.291 1.00 80.69 96 PRO A CA 1
ATOM 760 C C . PRO A 1 96 ? -16.898 7.587 4.545 1.00 80.69 96 PRO A C 1
ATOM 762 O O . PRO A 1 96 ? -16.252 8.589 4.831 1.00 80.69 96 PRO A O 1
ATOM 765 N N . GLY A 1 97 ? -16.870 6.488 5.310 1.00 84.62 97 GLY A N 1
ATOM 766 C CA . GLY A 1 97 ? -15.970 6.337 6.459 1.00 84.62 97 GLY A CA 1
ATOM 767 C C . GLY A 1 97 ? -14.610 5.735 6.104 1.00 84.62 97 GLY A C 1
ATOM 768 O O . GLY A 1 97 ? -13.695 5.771 6.923 1.00 84.62 97 GLY A O 1
ATOM 769 N N . LEU A 1 98 ? -14.472 5.161 4.907 1.00 87.75 98 LEU A N 1
ATOM 770 C CA . LEU A 1 98 ? -13.262 4.471 4.485 1.00 87.75 98 LEU A CA 1
ATOM 771 C C . LEU A 1 98 ? -12.307 5.444 3.793 1.00 87.75 98 LEU A C 1
ATOM 773 O O . LEU A 1 98 ? -12.582 5.959 2.705 1.00 87.75 98 LEU A O 1
ATOM 777 N N . HIS A 1 99 ? -11.137 5.631 4.388 1.00 88.69 99 HIS A N 1
ATOM 778 C CA . HIS A 1 99 ? -10.047 6.393 3.805 1.00 88.69 99 HIS A CA 1
ATOM 779 C C . HIS A 1 99 ? -9.121 5.467 3.026 1.00 88.69 99 HIS A C 1
ATOM 781 O O . HIS A 1 99 ? -8.647 4.459 3.548 1.00 88.69 99 HIS A O 1
ATOM 787 N N . ILE A 1 100 ? -8.827 5.836 1.783 1.00 87.81 100 ILE A N 1
ATOM 788 C CA . ILE A 1 100 ? -7.890 5.130 0.918 1.00 87.81 100 ILE A CA 1
ATOM 789 C C . ILE A 1 100 ? -6.682 6.027 0.662 1.00 87.81 100 ILE A C 1
ATOM 791 O O . ILE A 1 100 ? -6.784 7.092 0.047 1.00 87.81 100 ILE A O 1
ATOM 795 N N . PHE A 1 101 ? -5.530 5.579 1.136 1.00 88.06 101 PHE A N 1
ATOM 796 C CA . PHE A 1 101 ? -4.237 6.215 0.939 1.00 88.06 101 PHE A CA 1
ATOM 797 C C . PHE A 1 101 ? -3.544 5.527 -0.226 1.00 88.06 101 PHE A C 1
A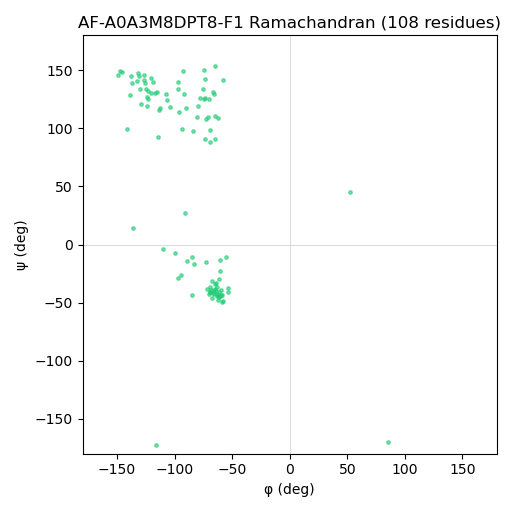TOM 799 O O . PHE A 1 101 ? -3.518 4.304 -0.268 1.00 88.06 101 PHE A O 1
ATOM 806 N N . TYR A 1 102 ? -2.978 6.294 -1.152 1.00 87.94 102 TYR A N 1
ATOM 807 C CA . TYR A 1 102 ? -2.212 5.798 -2.291 1.00 87.94 102 TYR A CA 1
ATOM 808 C C . TYR A 1 102 ? -0.823 6.414 -2.248 1.00 87.94 102 TYR A C 1
ATOM 810 O O . TYR A 1 102 ? -0.690 7.639 -2.246 1.00 87.94 102 TYR A O 1
ATOM 818 N N . ILE A 1 103 ? 0.201 5.572 -2.258 1.00 90.12 103 ILE A N 1
ATOM 819 C CA . ILE A 1 103 ? 1.593 5.990 -2.374 1.00 90.12 103 ILE A CA 1
ATOM 820 C C . ILE A 1 103 ? 2.150 5.422 -3.666 1.00 90.12 103 ILE A C 1
ATOM 822 O O . ILE A 1 103 ? 2.008 4.224 -3.913 1.00 90.12 103 ILE A O 1
ATOM 826 N N . THR A 1 104 ? 2.795 6.261 -4.473 1.00 91.12 104 THR A N 1
ATOM 827 C CA . THR A 1 104 ? 3.443 5.813 -5.706 1.00 91.12 104 THR A CA 1
ATOM 828 C C . THR A 1 104 ? 4.904 6.229 -5.785 1.00 91.12 104 THR A C 1
ATOM 830 O O . THR A 1 104 ? 5.273 7.348 -5.427 1.00 91.12 104 THR A O 1
ATOM 833 N N . TRP A 1 105 ? 5.732 5.335 -6.319 1.00 91.94 105 TRP A N 1
ATOM 834 C CA . TRP A 1 105 ? 7.137 5.563 -6.644 1.00 91.94 105 TRP A CA 1
ATOM 835 C C . TRP A 1 105 ? 7.357 5.333 -8.134 1.00 91.94 105 TRP A C 1
ATOM 837 O O . TRP A 1 105 ? 6.796 4.398 -8.707 1.00 91.94 105 TRP A O 1
ATOM 847 N N . LYS A 1 106 ? 8.226 6.148 -8.739 1.00 87.81 106 LYS A N 1
ATOM 848 C CA . LYS A 1 106 ? 8.795 5.837 -10.051 1.00 87.81 106 LYS A CA 1
ATOM 849 C C . LYS A 1 106 ? 9.891 4.799 -9.864 1.00 87.81 106 LYS A C 1
ATOM 851 O O . LYS A 1 106 ? 10.802 5.002 -9.060 1.00 87.81 106 LYS A O 1
ATOM 856 N N . ARG A 1 107 ? 9.809 3.688 -10.588 1.00 76.81 107 ARG A N 1
ATOM 857 C CA . ARG A 1 107 ? 10.858 2.670 -10.564 1.00 76.81 107 ARG A CA 1
ATOM 858 C C . ARG A 1 107 ? 12.052 3.164 -11.365 1.00 76.81 107 ARG A C 1
ATOM 860 O O . ARG A 1 107 ? 11.915 3.649 -12.485 1.00 76.81 107 ARG A O 1
ATOM 867 N N . VAL A 1 108 ? 13.237 3.007 -10.789 1.00 67.44 108 VAL A N 1
ATOM 868 C CA . VAL A 1 108 ? 14.492 3.168 -11.521 1.00 67.44 108 VAL A CA 1
ATOM 869 C C . VAL A 1 108 ? 14.896 1.780 -12.002 1.00 67.44 108 VAL A C 1
ATOM 871 O O . VAL A 1 108 ? 15.394 0.971 -11.221 1.00 67.44 108 VAL A O 1
ATOM 874 N N . ILE A 1 109 ? 14.613 1.475 -13.268 1.00 62.88 109 ILE A N 1
ATOM 875 C CA . ILE A 1 109 ? 15.098 0.248 -13.906 1.00 62.88 109 ILE A CA 1
ATOM 876 C C . ILE A 1 109 ? 16.557 0.496 -14.319 1.00 62.88 109 ILE A C 1
ATOM 878 O O . ILE A 1 109 ? 16.825 1.418 -15.092 1.00 62.88 109 ILE A O 1
ATOM 882 N N . HIS A 1 110 ? 17.485 -0.291 -13.770 1.00 54.78 110 HIS A N 1
ATOM 883 C CA . HIS A 1 110 ? 18.900 -0.319 -14.159 1.00 54.78 110 HIS A CA 1
ATOM 884 C C . HIS A 1 110 ? 19.183 -1.462 -15.131 1.00 54.78 110 HIS A C 1
ATOM 886 O O . HIS A 1 110 ? 18.644 -2.568 -14.900 1.00 54.78 110 HIS A O 1
#

Mean predicted aligned error: 7.16 Å

Nearest PDB structures (foldseek):
  6dwo-assembly4_D  TM=7.364E-01  e=2.831E+00  Enterococcus faecalis V583
  1yqf-assembly1_C  TM=4.149E-01  e=1.505E+00  Leishmania major
  4few-assembly7_B  TM=3.172E-01  e=3.016E+00  Acinetobacter baumannii AYE
  4gkh-assembly10_J  TM=3.185E-01  e=3.645E+00  Acinetobacter baumannii AYE
  4gki-assembly6_F  TM=3.305E-01  e=5.325E+00  Acinetobacter baumannii AYE

Radius of gyration: 15.33 Å; Cα contacts (8 Å, |Δi|>4): 18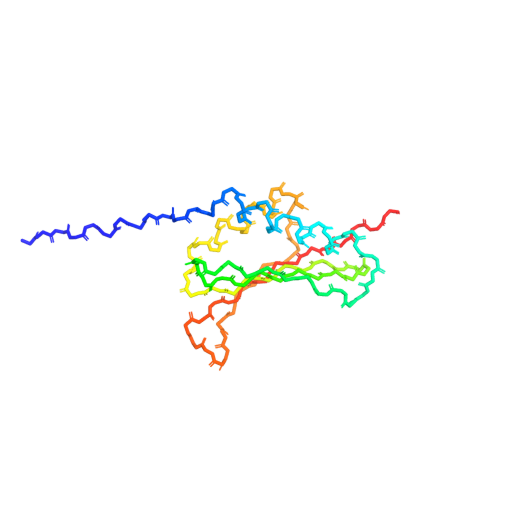6; chains: 1; bounding box: 38×31×49 Å

Organism: NCBI:txid651560

Secondary structure (DSSP, 8-state):
----------PPPPHHHHHHHHHHHHHHHH---TT-EEEEEETTTTEEEEEEE-SSEEEEEEEES-HHHHHHHHHHHHHHH-S-SEEEEEE-SS-TT-EEEEEEEE----

pLDDT: mean 81.08, std 13.57, range [43.31, 92.62]

Solvent-accessible surface area (backbone atoms only — not comparable to full-atom values): 6316 Å² total; per-residue (Å²): 135,84,81,80,75,82,78,80,74,76,55,68,72,52,71,70,55,50,54,50,55,51,48,38,41,49,56,16,64,69,36,87,43,73,76,51,76,33,74,48,74,42,75,93,75,62,30,40,40,36,14,33,11,35,77,58,39,32,40,40,36,39,38,29,71,54,72,62,44,49,56,49,56,52,53,54,49,36,75,70,75,42,84,60,74,42,79,47,78,42,66,37,94,90,41,82,66,32,37,35,38,39,40,31,33,71,50,84,82,129

Sequence (110 aa):
MEKTELVTRVEYLSDVVQENVIRIAEDAYSSIKIDNLFRYLDEENNVMYCASGSDEDFCVSVSDYRPELNVSALGLLINRFGEPHSLNVKESSLDPGLHIFYITWKRVIH

Foldseek 3Di:
DDPPPPPPDLDEDDPVVLVQLVVQQVVQLPDQDQDDKGWDAPPVQRKIWIWHDYLFKTKIKIKHLDVSHVVNSVVSVCVVPNDFPDWDWDQDPVHNSIIMIMTMHTDDDD